Protein AF-A0A2Z6N4X8-F1 (afdb_monomer_lite)

InterPro domains:
  IPR000757 Beta-glucanase-like, N-terminal domain [PF00722] (30-95)
  IPR013320 Concanavalin A-like lectin/glucanase domain superfamily [SSF49899] (26-96)
  IPR044791 Beta-glucanase/XTH [PTHR31062] (19-96)

Organism: Trifolium subterraneum (NCBI:txid3900)

Sequence (137 aa):
MASSYANNSVFLMLCLCLAFSTIAFGGNFNTDFNILFGDKRANIEGGGNNMTLTMDKYSGSGIGTKNEYLFGRFDMQIRLVPGNSAGTVTAYYILTCYNYKFTQLISDYYIEIRQFMNQVCFDALNSKNTKIGVWIV

Secondary structure (DSSP, 8-state):
-HHHHHHHHHHHHHHHHHHS----PPP-HHHHEEEEE-GGGEEEEGGGTEEEE---SS--EEEEESS-BSEEEEE---PPPPS--TT--EEEEEEE--SS-SSSTTSS------S--SEEEEE-TT-S-EEEEEEE-

pLDDT: mean 72.96, std 18.27, range [30.88, 93.38]

Radius of gyration: 21.43 Å; chains: 1; bounding box: 35×36×78 Å

Structure (mmCIF, N/CA/C/O backbone):
data_AF-A0A2Z6N4X8-F1
#
_entry.id   AF-A0A2Z6N4X8-F1
#
loop_
_atom_site.group_PDB
_atom_site.id
_atom_site.type_symbol
_atom_site.label_atom_id
_atom_site.label_alt_id
_atom_site.label_comp_id
_atom_site.label_asym_id
_atom_site.label_entity_id
_atom_site.label_seq_id
_atom_site.pdbx_PDB_ins_code
_atom_site.Cartn_x
_atom_site.Cartn_y
_atom_site.Cartn_z
_atom_site.occupancy
_atom_site.B_iso_or_equiv
_atom_site.auth_seq_id
_atom_site.auth_comp_id
_atom_site.auth_asym_id
_atom_site.auth_atom_id
_atom_site.pdbx_PDB_model_num
ATOM 1 N N . MET A 1 1 ? 10.312 -5.838 -59.275 1.00 53.56 1 MET A N 1
ATOM 2 C CA . MET A 1 1 ? 9.584 -4.678 -58.709 1.00 53.56 1 MET A CA 1
ATOM 3 C C . MET A 1 1 ? 8.501 -5.072 -57.699 1.00 53.56 1 MET A C 1
ATOM 5 O O . MET A 1 1 ? 8.299 -4.316 -56.770 1.00 53.56 1 MET A O 1
ATOM 9 N N . ALA A 1 2 ? 7.850 -6.243 -57.787 1.00 54.00 2 ALA A N 1
ATOM 10 C CA . ALA A 1 2 ? 6.837 -6.666 -56.800 1.00 54.00 2 ALA A CA 1
ATOM 11 C C . ALA A 1 2 ? 7.389 -7.004 -55.391 1.00 54.00 2 ALA A C 1
ATOM 13 O O . ALA A 1 2 ? 6.692 -6.825 -54.397 1.00 54.00 2 ALA A O 1
ATOM 14 N N . SER A 1 3 ? 8.650 -7.444 -55.283 1.00 56.56 3 SER A N 1
ATOM 15 C CA . SER A 1 3 ? 9.261 -7.840 -54.003 1.00 56.56 3 SER A CA 1
ATOM 16 C C . SER A 1 3 ? 9.579 -6.670 -53.063 1.00 56.56 3 SER A C 1
ATOM 18 O O . SER A 1 3 ? 9.581 -6.854 -51.849 1.00 56.56 3 SER A O 1
ATOM 20 N N . SER A 1 4 ? 9.805 -5.455 -53.582 1.00 59.91 4 SER A N 1
ATOM 21 C CA . SER A 1 4 ? 10.091 -4.280 -52.744 1.00 59.91 4 SER A CA 1
ATOM 22 C C . SER A 1 4 ? 8.846 -3.758 -52.024 1.00 59.91 4 SER A C 1
ATOM 24 O O . SER A 1 4 ? 8.947 -3.302 -50.889 1.00 59.91 4 SER A O 1
ATOM 26 N N . TYR A 1 5 ? 7.665 -3.869 -52.647 1.00 62.75 5 TYR A N 1
ATOM 27 C CA . TYR A 1 5 ? 6.394 -3.500 -52.014 1.00 62.75 5 TYR A CA 1
ATOM 28 C C . TYR A 1 5 ? 6.032 -4.457 -50.876 1.00 62.75 5 TYR A C 1
ATOM 30 O O . TYR A 1 5 ? 5.590 -4.002 -49.825 1.00 62.75 5 TYR A O 1
ATOM 38 N N . ALA A 1 6 ? 6.288 -5.760 -51.049 1.00 65.00 6 ALA A N 1
ATOM 39 C CA . ALA A 1 6 ? 6.081 -6.758 -50.003 1.00 65.00 6 ALA A CA 1
ATOM 40 C C . ALA A 1 6 ? 6.942 -6.457 -48.762 1.00 65.00 6 ALA A C 1
ATOM 42 O O . ALA A 1 6 ? 6.409 -6.381 -47.659 1.00 65.00 6 ALA A O 1
ATOM 43 N N . ASN A 1 7 ? 8.233 -6.159 -48.940 1.00 70.50 7 ASN A N 1
ATOM 44 C CA . ASN A 1 7 ? 9.137 -5.831 -47.829 1.00 70.50 7 ASN A CA 1
ATOM 45 C C . ASN A 1 7 ? 8.726 -4.548 -47.086 1.00 70.50 7 ASN A C 1
ATOM 47 O O . ASN A 1 7 ? 8.707 -4.528 -45.856 1.00 70.50 7 ASN A O 1
ATOM 51 N N . ASN A 1 8 ? 8.324 -3.503 -47.818 1.00 75.75 8 ASN A N 1
ATOM 52 C CA . ASN A 1 8 ? 7.838 -2.260 -47.212 1.00 75.75 8 ASN A CA 1
ATOM 53 C C . ASN A 1 8 ? 6.496 -2.455 -46.488 1.00 75.75 8 ASN A C 1
ATOM 55 O O . ASN A 1 8 ? 6.272 -1.855 -45.439 1.00 75.75 8 ASN A O 1
ATOM 59 N N . SER A 1 9 ? 5.616 -3.314 -47.012 1.00 79.44 9 SER A N 1
ATOM 60 C CA . SER A 1 9 ? 4.333 -3.630 -46.373 1.00 79.44 9 SER A CA 1
ATOM 61 C C . SER A 1 9 ? 4.499 -4.456 -45.094 1.00 79.44 9 SER A C 1
ATOM 63 O O . SER A 1 9 ? 3.803 -4.209 -44.112 1.00 79.44 9 SER A O 1
ATOM 65 N N . VAL A 1 10 ? 5.471 -5.376 -45.067 1.00 83.62 10 VAL A N 1
ATOM 66 C CA . VAL A 1 10 ? 5.830 -6.155 -43.874 1.00 83.62 10 VAL A CA 1
ATOM 67 C C . VAL A 1 10 ? 6.444 -5.246 -42.811 1.00 83.62 10 VAL A C 1
ATOM 69 O O . VAL A 1 10 ? 6.090 -5.355 -41.640 1.00 83.62 10 VAL A O 1
ATOM 72 N N . PHE A 1 11 ? 7.301 -4.301 -43.211 1.00 82.50 11 PHE A N 1
ATOM 73 C CA . PHE A 1 11 ? 7.859 -3.301 -42.300 1.00 82.50 11 PHE A CA 1
ATOM 74 C C . PHE A 1 11 ? 6.766 -2.413 -41.688 1.00 82.50 11 PHE A C 1
ATOM 76 O O . PHE A 1 11 ? 6.742 -2.208 -40.476 1.00 82.50 11 PHE A O 1
ATOM 83 N N . LEU A 1 12 ? 5.807 -1.958 -42.501 1.00 82.81 12 LEU A N 1
ATOM 84 C CA . LEU A 1 12 ? 4.671 -1.165 -42.030 1.00 82.81 12 LEU A CA 1
ATOM 85 C C . LEU A 1 12 ? 3.773 -1.956 -41.063 1.00 82.81 12 LEU A C 1
ATOM 87 O O . LEU A 1 12 ? 3.364 -1.423 -40.033 1.00 82.81 12 LEU A O 1
ATOM 91 N N . MET A 1 13 ? 3.508 -3.233 -41.358 1.00 80.62 13 MET A N 1
ATOM 92 C CA . MET A 1 13 ? 2.766 -4.136 -40.469 1.00 80.62 13 MET A CA 1
ATOM 93 C C . MET A 1 13 ? 3.489 -4.360 -39.139 1.00 80.62 13 MET A C 1
ATOM 95 O O . MET A 1 13 ? 2.854 -4.318 -38.089 1.00 80.62 13 MET A O 1
ATOM 99 N N . LEU A 1 14 ? 4.813 -4.517 -39.157 1.00 82.31 14 LEU A N 1
ATOM 100 C CA . LEU A 1 14 ? 5.610 -4.657 -37.939 1.00 82.31 14 LEU A CA 1
ATOM 101 C C . LEU A 1 14 ? 5.555 -3.388 -37.072 1.00 82.31 14 LEU A C 1
ATOM 103 O O . LEU A 1 14 ? 5.374 -3.484 -35.859 1.00 82.31 14 LEU A O 1
ATOM 107 N N . CYS A 1 15 ? 5.645 -2.201 -37.683 1.00 82.50 15 CYS A N 1
ATOM 108 C CA . CYS A 1 15 ? 5.493 -0.926 -36.976 1.00 82.50 15 CYS A CA 1
ATOM 109 C C . CYS A 1 15 ? 4.100 -0.772 -36.350 1.00 82.50 15 CYS A C 1
ATOM 111 O O . CYS A 1 15 ? 3.988 -0.314 -35.214 1.00 82.50 15 CYS A O 1
ATOM 113 N N . LEU A 1 16 ? 3.047 -1.187 -37.059 1.00 81.62 16 LEU A N 1
ATOM 114 C CA . LEU A 1 16 ? 1.680 -1.186 -36.534 1.00 81.62 16 LEU A CA 1
ATOM 115 C C . LEU A 1 16 ? 1.531 -2.153 -35.352 1.00 81.62 16 LEU A C 1
ATOM 117 O O . LEU A 1 16 ? 0.963 -1.768 -34.336 1.00 81.62 16 LEU A O 1
ATOM 121 N N . CYS A 1 17 ? 2.090 -3.364 -35.421 1.00 78.75 17 CYS A N 1
ATOM 122 C CA . CYS A 1 17 ? 2.040 -4.323 -34.311 1.00 78.75 17 CYS A CA 1
ATOM 123 C C . CYS A 1 17 ? 2.710 -3.796 -33.031 1.00 78.75 17 CYS A C 1
ATOM 125 O O . CYS A 1 17 ? 2.181 -4.003 -31.940 1.00 78.75 17 CYS A O 1
ATOM 127 N N . LEU A 1 18 ? 3.836 -3.087 -33.156 1.00 76.25 18 LEU A N 1
ATOM 128 C CA . LEU A 1 18 ? 4.544 -2.488 -32.016 1.00 76.25 18 LEU A CA 1
ATOM 129 C C . LEU A 1 18 ? 3.811 -1.273 -31.425 1.00 76.25 18 LEU A C 1
ATOM 131 O O . LEU A 1 18 ? 3.956 -0.987 -30.239 1.00 76.25 18 LEU A O 1
ATOM 135 N N . ALA A 1 19 ? 3.005 -0.569 -32.223 1.00 77.25 19 ALA A N 1
ATOM 136 C CA . ALA A 1 19 ? 2.233 0.581 -31.754 1.00 77.25 19 ALA A CA 1
ATOM 137 C C . ALA A 1 19 ? 1.052 0.192 -30.839 1.00 77.25 19 ALA A C 1
ATOM 139 O O . ALA A 1 19 ? 0.616 1.012 -30.034 1.00 77.25 19 ALA A O 1
ATOM 140 N N . PHE A 1 20 ? 0.545 -1.045 -30.932 1.00 66.19 20 PHE A N 1
ATOM 141 C CA . PHE A 1 20 ? -0.601 -1.522 -30.140 1.00 66.19 20 PHE A CA 1
ATOM 142 C C . PHE A 1 20 ? -0.225 -2.375 -28.919 1.00 66.19 20 PHE A C 1
ATOM 144 O O . PHE A 1 20 ? -1.103 -2.753 -28.144 1.00 66.19 20 PHE A O 1
ATOM 151 N N . SER A 1 21 ? 1.054 -2.687 -28.703 1.00 59.56 21 SER A N 1
ATOM 152 C CA . SER A 1 21 ? 1.482 -3.500 -27.562 1.00 59.56 21 SER A CA 1
ATOM 153 C C . SER A 1 21 ? 1.666 -2.653 -26.300 1.00 59.56 21 SER A C 1
ATOM 155 O O . SER A 1 21 ? 2.790 -2.345 -25.905 1.00 59.56 21 SER A O 1
ATOM 157 N N . THR A 1 22 ? 0.572 -2.282 -25.632 1.00 58.88 22 THR A N 1
ATOM 158 C CA . THR A 1 22 ? 0.644 -1.803 -24.244 1.00 58.88 22 THR A CA 1
ATOM 159 C C . THR A 1 22 ? 0.669 -3.009 -23.312 1.00 58.88 22 THR A C 1
ATOM 161 O O . THR A 1 22 ? -0.349 -3.675 -23.120 1.00 58.88 22 THR A O 1
ATOM 164 N N . ILE A 1 23 ? 1.830 -3.314 -22.735 1.00 58.62 23 ILE A N 1
ATOM 165 C CA . ILE A 1 23 ? 1.937 -4.334 -21.690 1.00 58.62 23 ILE A CA 1
ATOM 166 C C . ILE A 1 23 ? 1.465 -3.694 -20.381 1.00 58.62 23 ILE A C 1
ATOM 168 O O . ILE A 1 23 ? 2.171 -2.874 -19.798 1.00 58.62 23 ILE A O 1
ATOM 172 N N . ALA A 1 24 ? 0.268 -4.051 -19.921 1.00 56.53 24 ALA A N 1
ATOM 173 C CA . ALA A 1 24 ? -0.167 -3.734 -18.567 1.00 56.53 24 ALA A CA 1
ATOM 174 C C . ALA A 1 24 ? 0.427 -4.784 -17.617 1.00 56.53 24 ALA A C 1
ATOM 176 O O . ALA A 1 24 ? -0.061 -5.911 -17.546 1.00 56.53 24 ALA A O 1
ATOM 177 N N . PHE A 1 25 ? 1.508 -4.437 -16.919 1.00 58.91 25 PHE A N 1
ATOM 178 C CA . PHE A 1 25 ? 1.989 -5.251 -15.805 1.00 58.91 25 PHE A CA 1
ATOM 179 C C . PHE A 1 25 ? 1.111 -4.970 -14.584 1.00 58.91 25 PHE A C 1
ATOM 181 O O . PHE A 1 25 ? 1.033 -3.833 -14.123 1.00 58.91 25 PHE A O 1
ATOM 188 N N . GLY A 1 26 ? 0.443 -6.003 -14.067 1.00 67.44 26 GLY A N 1
ATOM 189 C CA . GLY A 1 26 ? -0.155 -5.938 -12.736 1.00 67.44 26 GLY A CA 1
ATOM 190 C C . GLY A 1 26 ? 0.951 -5.803 -11.688 1.00 67.44 26 GLY A C 1
ATOM 191 O O . GLY A 1 26 ? 1.937 -6.539 -11.747 1.00 67.44 26 GLY A O 1
ATOM 192 N N . GLY A 1 27 ? 0.807 -4.844 -10.770 1.00 80.12 27 GLY A N 1
ATOM 193 C CA . GLY A 1 27 ? 1.736 -4.659 -9.651 1.00 80.12 27 GLY A CA 1
ATOM 194 C C . GLY A 1 27 ? 1.674 -5.816 -8.651 1.00 80.12 27 GLY A C 1
ATOM 195 O O . GLY A 1 27 ? 0.701 -6.574 -8.626 1.00 80.12 27 GLY A O 1
ATOM 196 N N . ASN A 1 28 ? 2.707 -5.952 -7.821 1.00 90.25 28 ASN A N 1
ATOM 197 C CA . ASN A 1 28 ? 2.779 -6.985 -6.790 1.00 90.25 28 ASN A CA 1
ATOM 198 C C . ASN A 1 28 ? 3.009 -6.339 -5.419 1.00 90.25 28 ASN A C 1
ATOM 200 O O . ASN A 1 28 ? 4.024 -5.691 -5.167 1.00 90.25 28 ASN A O 1
ATOM 204 N N . PHE A 1 29 ? 2.088 -6.561 -4.483 1.00 91.38 29 PHE A N 1
ATOM 205 C CA . PHE A 1 29 ? 2.147 -5.960 -3.151 1.00 91.38 29 PHE A CA 1
ATOM 206 C C . PHE A 1 29 ? 3.414 -6.339 -2.372 1.00 91.38 29 PHE A C 1
ATOM 208 O O . PHE A 1 29 ? 3.896 -5.524 -1.587 1.00 91.38 29 PHE A O 1
ATOM 215 N N . ASN A 1 30 ? 4.011 -7.513 -2.617 1.00 92.69 30 ASN A N 1
ATOM 216 C CA . ASN A 1 30 ? 5.268 -7.898 -1.967 1.00 92.69 30 ASN A CA 1
ATOM 217 C C . ASN A 1 30 ? 6.455 -7.063 -2.447 1.00 92.69 30 ASN A C 1
ATOM 219 O O . ASN A 1 30 ? 7.401 -6.863 -1.682 1.00 92.69 30 ASN A O 1
ATOM 223 N N . THR A 1 31 ? 6.455 -6.605 -3.699 1.00 92.00 31 THR A N 1
ATOM 224 C CA . THR A 1 31 ? 7.553 -5.802 -4.255 1.00 92.00 31 THR A CA 1
ATOM 225 C C . THR A 1 31 ? 7.314 -4.318 -4.049 1.00 92.00 31 THR A C 1
ATOM 227 O O . THR A 1 31 ? 8.263 -3.593 -3.755 1.00 92.00 31 THR A O 1
ATOM 230 N N . ASP A 1 32 ? 6.059 -3.886 -4.117 1.00 90.50 32 ASP A N 1
ATOM 231 C CA . ASP A 1 32 ? 5.725 -2.472 -4.273 1.00 90.50 32 ASP A CA 1
ATOM 232 C C . ASP A 1 32 ? 5.372 -1.799 -2.938 1.00 90.50 32 ASP A C 1
ATOM 234 O O . ASP A 1 32 ? 5.612 -0.600 -2.769 1.00 90.50 32 ASP A O 1
ATOM 238 N N . PHE A 1 33 ? 4.882 -2.563 -1.951 1.00 91.62 33 PHE A N 1
ATOM 239 C CA . PHE A 1 33 ? 4.378 -2.038 -0.679 1.00 91.62 33 PHE A CA 1
ATOM 240 C C . PHE A 1 33 ? 5.063 -2.647 0.547 1.00 91.62 33 PHE A C 1
ATOM 242 O O . PHE A 1 33 ? 5.502 -3.796 0.555 1.00 91.62 33 PHE A O 1
ATOM 249 N N . ASN A 1 34 ? 5.150 -1.852 1.611 1.00 92.94 34 ASN A N 1
ATOM 250 C CA . ASN A 1 34 ? 5.529 -2.291 2.945 1.00 92.94 34 ASN A CA 1
ATOM 251 C C . ASN A 1 34 ? 4.382 -2.053 3.931 1.00 92.94 34 ASN A C 1
ATOM 253 O O . ASN A 1 34 ? 3.628 -1.085 3.806 1.00 92.94 34 ASN A O 1
ATOM 257 N N . ILE A 1 35 ? 4.290 -2.911 4.942 1.00 92.31 35 ILE A N 1
ATOM 258 C CA . ILE A 1 35 ? 3.371 -2.725 6.064 1.00 92.31 35 ILE A CA 1
ATOM 259 C C . ILE A 1 35 ? 3.959 -1.643 6.973 1.00 92.31 35 ILE A C 1
ATOM 261 O O . ILE A 1 35 ? 5.094 -1.767 7.431 1.00 92.31 35 ILE A O 1
ATOM 265 N N . LEU A 1 36 ? 3.201 -0.571 7.215 1.00 91.56 36 LEU A N 1
ATOM 266 C CA . LEU A 1 36 ? 3.606 0.520 8.107 1.00 91.56 36 LEU A CA 1
ATOM 267 C C . LEU A 1 36 ? 3.230 0.208 9.556 1.00 91.56 36 LEU A C 1
ATOM 269 O O . LEU A 1 36 ? 4.016 0.445 10.468 1.00 91.56 36 LEU A O 1
ATOM 273 N N . PHE A 1 37 ? 2.020 -0.315 9.758 1.00 90.94 37 PHE A N 1
ATOM 274 C CA . PHE A 1 37 ? 1.493 -0.721 11.058 1.00 90.94 37 PHE A CA 1
ATOM 275 C C . PHE A 1 37 ? 0.333 -1.707 10.883 1.00 90.94 37 PHE A C 1
ATOM 277 O O . PHE A 1 37 ? -0.253 -1.823 9.805 1.00 90.94 37 PHE A O 1
ATOM 284 N N . GLY A 1 38 ? -0.030 -2.395 11.966 1.00 86.75 38 GLY A N 1
ATOM 285 C CA . GLY A 1 38 ? -1.160 -3.324 11.994 1.00 86.75 38 GLY A CA 1
ATOM 286 C C . GLY A 1 38 ? -0.777 -4.782 12.223 1.00 86.75 38 GLY A C 1
ATOM 287 O O . GLY A 1 38 ? -1.674 -5.598 12.395 1.00 86.75 38 GLY A O 1
ATOM 288 N N . ASP A 1 39 ? 0.510 -5.121 12.298 1.00 87.62 39 ASP A N 1
ATOM 289 C CA . ASP A 1 39 ? 1.004 -6.483 12.541 1.00 87.62 39 ASP A CA 1
ATOM 290 C C . ASP A 1 39 ? 0.271 -7.520 11.669 1.00 87.62 39 ASP A C 1
ATOM 292 O O . ASP A 1 39 ? 0.258 -7.422 10.447 1.00 87.62 39 ASP A O 1
ATOM 296 N N . LYS A 1 40 ? -0.418 -8.481 12.296 1.00 89.19 40 LYS A N 1
ATOM 297 C CA . LYS A 1 40 ? -1.195 -9.538 11.631 1.00 89.19 40 LYS A CA 1
ATOM 298 C C . LYS A 1 40 ? -2.471 -9.041 10.941 1.00 89.19 40 LYS A C 1
ATOM 300 O O . LYS A 1 40 ? -3.146 -9.830 10.289 1.00 89.19 40 LYS A O 1
ATOM 305 N N . ARG A 1 41 ? -2.836 -7.769 11.117 1.00 92.06 41 ARG A N 1
ATOM 306 C CA . ARG A 1 41 ? -4.031 -7.152 10.524 1.00 92.06 41 ARG A CA 1
ATOM 307 C C . ARG A 1 41 ? -3.789 -6.650 9.104 1.00 92.06 41 ARG A C 1
ATOM 309 O O . ARG A 1 41 ? -4.764 -6.417 8.396 1.00 92.06 41 ARG A O 1
ATOM 316 N N . ALA A 1 42 ? -2.527 -6.504 8.700 1.00 93.06 42 ALA A N 1
ATOM 317 C CA . ALA A 1 42 ? -2.125 -6.277 7.321 1.00 93.06 42 ALA A CA 1
ATOM 318 C C . ALA A 1 42 ? -1.489 -7.561 6.779 1.00 93.06 42 ALA A C 1
ATOM 320 O O . ALA A 1 42 ? -0.455 -7.999 7.280 1.00 93.06 42 ALA A O 1
ATOM 321 N N . ASN A 1 43 ? -2.101 -8.172 5.767 1.00 92.81 43 ASN A N 1
ATOM 322 C CA . ASN A 1 43 ? -1.606 -9.418 5.187 1.00 92.81 43 ASN A CA 1
ATOM 323 C C . ASN A 1 43 ? -1.580 -9.349 3.661 1.00 92.81 43 ASN A C 1
ATOM 325 O O . ASN A 1 43 ? -2.491 -8.797 3.044 1.00 92.81 43 ASN A O 1
ATOM 329 N N . ILE A 1 44 ? -0.533 -9.918 3.065 1.00 92.88 44 ILE A N 1
ATOM 330 C CA . ILE A 1 44 ? -0.380 -10.033 1.616 1.00 92.88 44 ILE A CA 1
ATOM 331 C C . ILE A 1 44 ? -0.687 -11.477 1.226 1.00 92.88 44 ILE A C 1
ATOM 333 O O . ILE A 1 44 ? -0.069 -12.416 1.724 1.00 92.88 44 ILE A O 1
ATOM 337 N N . GLU A 1 45 ? -1.638 -11.657 0.318 1.00 91.19 45 GLU A N 1
ATOM 338 C CA . GLU A 1 45 ? -2.173 -12.958 -0.073 1.00 91.19 45 GLU A CA 1
ATOM 339 C C . GLU A 1 45 ? -1.977 -13.221 -1.569 1.00 91.19 45 GLU A C 1
ATOM 341 O O . GLU A 1 45 ? -1.628 -12.335 -2.356 1.00 91.19 45 GLU A O 1
ATOM 346 N N . GLY A 1 46 ? -2.171 -14.479 -1.977 1.00 88.56 46 GLY A N 1
ATOM 347 C CA . GLY A 1 46 ? -2.137 -14.863 -3.391 1.00 88.56 46 GLY A CA 1
ATOM 348 C C . GLY A 1 46 ? -0.810 -14.542 -4.087 1.00 88.56 46 GLY A C 1
ATOM 349 O O . GLY A 1 46 ? -0.817 -14.116 -5.237 1.00 88.56 46 GLY A O 1
ATOM 350 N N . GLY A 1 47 ? 0.320 -14.672 -3.381 1.00 88.19 47 GLY A N 1
ATOM 351 C CA . GLY A 1 47 ? 1.648 -14.379 -3.935 1.00 88.19 47 GLY A CA 1
ATOM 352 C C . GLY A 1 47 ? 1.930 -12.890 -4.174 1.00 88.19 47 GLY A C 1
ATOM 353 O O . GLY A 1 47 ? 2.897 -12.560 -4.860 1.00 88.19 47 GLY A O 1
ATOM 354 N N . GLY A 1 48 ? 1.123 -11.989 -3.603 1.00 90.38 48 GLY A N 1
ATOM 355 C CA . GLY A 1 48 ? 1.272 -10.542 -3.777 1.00 90.38 48 GLY A CA 1
ATOM 356 C C . GLY A 1 48 ? 0.273 -9.901 -4.724 1.00 90.38 48 GLY A C 1
ATOM 357 O O . GLY A 1 48 ? 0.383 -8.711 -4.986 1.00 90.38 48 GLY A O 1
ATOM 358 N N . ASN A 1 49 ? -0.713 -10.655 -5.203 1.00 89.69 49 ASN A N 1
ATOM 359 C CA . ASN A 1 49 ? -1.776 -10.109 -6.043 1.00 89.69 49 ASN A CA 1
ATOM 360 C C . ASN A 1 49 ? -2.839 -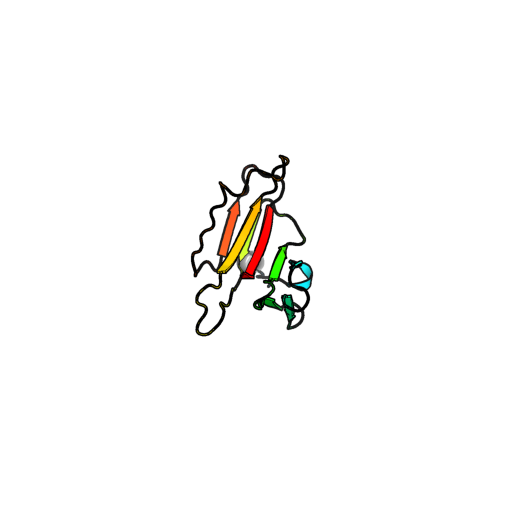9.368 -5.225 1.00 89.69 49 ASN A C 1
ATOM 362 O O . ASN A 1 49 ? -3.481 -8.454 -5.736 1.00 89.69 49 ASN A O 1
ATOM 366 N N . ASN A 1 50 ? -3.020 -9.749 -3.956 1.00 90.00 50 ASN A N 1
ATOM 367 C CA . ASN A 1 50 ? -4.050 -9.194 -3.088 1.00 90.00 50 ASN A CA 1
ATOM 368 C C . ASN A 1 50 ? -3.442 -8.781 -1.747 1.00 90.00 50 ASN A C 1
ATOM 370 O O . ASN A 1 50 ? -2.542 -9.442 -1.229 1.00 90.00 50 ASN A O 1
ATOM 374 N N . MET A 1 51 ? -3.982 -7.719 -1.157 1.00 90.88 51 MET A N 1
ATOM 375 C CA . MET A 1 51 ? -3.632 -7.287 0.189 1.00 90.88 51 MET A CA 1
ATOM 376 C C . MET A 1 51 ? -4.893 -7.016 1.004 1.00 90.88 51 MET A C 1
ATOM 378 O O . MET A 1 51 ? -5.827 -6.374 0.526 1.00 90.88 51 MET A O 1
ATOM 382 N N . THR A 1 52 ? -4.913 -7.505 2.241 1.00 92.00 52 THR A N 1
ATOM 383 C CA . THR A 1 52 ? -6.022 -7.325 3.179 1.00 92.00 52 THR A CA 1
ATOM 384 C C . THR A 1 52 ? -5.582 -6.459 4.348 1.00 92.00 52 THR A C 1
ATOM 386 O O . THR A 1 52 ? -4.597 -6.775 5.021 1.00 92.00 52 THR A O 1
ATOM 389 N N . LEU A 1 53 ? -6.342 -5.398 4.607 1.00 91.38 53 LEU A N 1
ATOM 390 C CA . LEU A 1 53 ? -6.213 -4.552 5.787 1.00 91.38 53 LEU A CA 1
ATOM 391 C C . LEU A 1 53 ? -7.434 -4.769 6.673 1.00 91.38 53 LEU A C 1
ATOM 393 O O . LE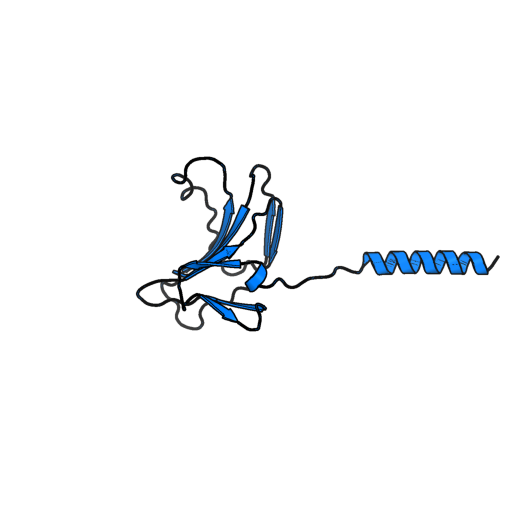U A 1 53 ? -8.573 -4.663 6.219 1.00 91.38 53 LEU A O 1
ATOM 397 N N . THR A 1 54 ? -7.189 -5.091 7.935 1.00 90.69 54 THR A N 1
ATOM 398 C CA . THR A 1 54 ? -8.227 -5.338 8.935 1.00 90.69 54 THR A CA 1
ATOM 399 C C . THR A 1 54 ? -8.031 -4.452 10.156 1.00 90.69 54 THR A C 1
ATOM 401 O O . THR A 1 54 ? -7.009 -3.781 10.329 1.00 90.69 54 THR A O 1
ATOM 404 N N . MET A 1 55 ? -9.053 -4.436 10.997 1.00 89.69 55 MET A N 1
ATOM 405 C CA . MET A 1 55 ? -9.134 -3.624 12.192 1.00 89.69 55 MET A CA 1
ATOM 406 C C . MET A 1 55 ? -9.756 -4.426 13.320 1.00 89.69 55 MET A C 1
ATOM 408 O O . MET A 1 55 ? -10.655 -5.235 13.089 1.00 89.69 55 MET A O 1
ATOM 412 N N . ASP A 1 56 ? -9.348 -4.117 14.542 1.00 88.25 56 ASP A N 1
ATOM 413 C CA . ASP A 1 56 ? -10.146 -4.403 15.723 1.00 88.25 56 ASP A CA 1
ATOM 414 C C . ASP A 1 56 ? -10.307 -3.148 16.592 1.00 88.25 56 ASP A C 1
ATOM 416 O O . ASP A 1 56 ? -9.843 -2.061 16.265 1.00 88.25 56 ASP A O 1
ATOM 420 N N . LYS A 1 57 ? -10.961 -3.310 17.742 1.00 86.88 57 LYS A N 1
ATOM 421 C CA . LYS A 1 57 ? -11.186 -2.230 18.710 1.00 86.88 57 LYS A CA 1
ATOM 422 C C . LYS A 1 57 ? -9.907 -1.601 19.287 1.00 86.88 57 LYS A C 1
ATOM 424 O O . LYS A 1 57 ? -10.009 -0.606 19.997 1.00 86.88 57 LYS A O 1
ATOM 429 N N . TYR A 1 58 ? -8.744 -2.218 19.088 1.00 86.69 58 TYR A N 1
ATOM 430 C CA . TYR A 1 58 ? -7.473 -1.775 19.654 1.00 86.69 58 TYR A CA 1
ATOM 431 C C . TYR A 1 58 ? -6.633 -1.009 18.637 1.00 86.69 58 TYR A C 1
ATOM 433 O O . TYR A 1 58 ? -6.010 -0.015 19.005 1.00 86.69 58 TYR A O 1
ATOM 441 N N . SER A 1 59 ? -6.587 -1.457 17.378 1.00 88.44 59 SER A N 1
ATOM 442 C CA . SER A 1 59 ? -5.896 -0.716 16.324 1.00 88.44 59 SER A CA 1
ATOM 443 C C . SER A 1 59 ? -6.393 -1.031 14.918 1.00 88.44 59 SER A C 1
ATOM 445 O O . SER A 1 59 ? -6.920 -2.106 14.619 1.00 88.44 59 SER A O 1
ATOM 447 N N . GLY A 1 60 ? -6.096 -0.090 14.026 1.00 91.12 60 GLY A N 1
ATOM 448 C CA . GLY A 1 60 ? -6.141 -0.294 12.589 1.00 91.12 60 GLY A CA 1
ATOM 449 C C . GLY A 1 60 ? -4.854 -0.838 11.992 1.00 91.12 60 GLY A C 1
ATOM 450 O O . GLY A 1 60 ? -3.959 -1.312 12.702 1.00 91.12 60 GLY A O 1
ATOM 451 N N . SER A 1 61 ? -4.782 -0.767 10.667 1.00 93.38 61 SER A N 1
ATOM 452 C CA . SER A 1 61 ? -3.641 -1.218 9.872 1.00 93.38 61 SER A CA 1
ATOM 453 C C . SER A 1 61 ? -3.412 -0.315 8.665 1.00 93.38 61 SER A C 1
ATOM 455 O O . SER A 1 61 ? -4.332 0.360 8.198 1.00 93.38 61 SER A O 1
ATOM 457 N N . GLY A 1 62 ? -2.178 -0.282 8.164 1.00 92.44 62 GLY A N 1
ATOM 458 C CA . GLY A 1 62 ? -1.825 0.573 7.039 1.00 92.44 62 GLY A CA 1
ATOM 459 C C . GLY A 1 62 ? -0.548 0.163 6.323 1.00 92.44 62 GLY A C 1
ATOM 460 O O . GLY A 1 62 ? 0.350 -0.464 6.892 1.00 92.44 62 GLY A O 1
ATOM 461 N N . ILE A 1 63 ? -0.485 0.526 5.049 1.00 92.38 63 ILE A N 1
ATOM 462 C CA . ILE A 1 63 ? 0.580 0.191 4.103 1.00 92.38 63 ILE A CA 1
ATOM 463 C C . ILE A 1 63 ? 1.064 1.442 3.381 1.00 92.38 63 ILE A C 1
ATOM 465 O O . ILE A 1 63 ? 0.335 2.427 3.249 1.00 92.38 63 ILE A O 1
ATOM 469 N N . GLY A 1 64 ? 2.290 1.382 2.875 1.00 91.38 64 GLY A N 1
ATOM 470 C CA . GLY A 1 64 ? 2.880 2.440 2.067 1.00 91.38 64 GLY A CA 1
ATOM 471 C C . GLY A 1 64 ? 3.814 1.885 1.005 1.00 91.38 64 GLY A C 1
ATOM 472 O O . GLY A 1 64 ? 4.359 0.792 1.164 1.00 91.38 64 GLY A O 1
ATOM 473 N N . THR A 1 65 ? 4.005 2.624 -0.083 1.00 90.44 65 THR A N 1
ATOM 474 C CA . THR A 1 65 ? 4.941 2.238 -1.138 1.00 90.44 65 THR A CA 1
ATOM 475 C C . THR A 1 65 ? 6.364 2.167 -0.599 1.00 90.44 65 THR A C 1
ATOM 477 O O . THR A 1 65 ? 6.793 3.002 0.205 1.00 90.44 65 THR A O 1
ATOM 480 N N . LYS A 1 66 ? 7.123 1.166 -1.054 1.00 89.56 66 LYS A N 1
ATOM 481 C CA . LYS A 1 66 ? 8.552 1.053 -0.725 1.00 89.56 66 LYS A CA 1
ATOM 482 C C . LYS A 1 66 ? 9.355 2.165 -1.381 1.00 89.56 66 LYS A C 1
ATOM 484 O O . LYS A 1 66 ? 10.228 2.756 -0.751 1.00 89.56 66 LYS A O 1
ATOM 489 N N . ASN A 1 67 ? 9.022 2.438 -2.638 1.00 87.19 67 ASN A N 1
ATOM 490 C CA . ASN A 1 67 ? 9.695 3.423 -3.461 1.00 87.19 67 ASN A CA 1
ATOM 491 C C . ASN A 1 67 ? 8.956 4.759 -3.450 1.00 87.19 67 ASN A C 1
ATOM 493 O O . ASN A 1 67 ? 7.774 4.860 -3.104 1.00 87.19 67 ASN A O 1
ATOM 497 N N . GLU A 1 68 ? 9.703 5.777 -3.847 1.00 84.50 68 GLU A N 1
ATOM 498 C CA . GLU A 1 68 ? 9.229 7.135 -4.029 1.00 84.50 68 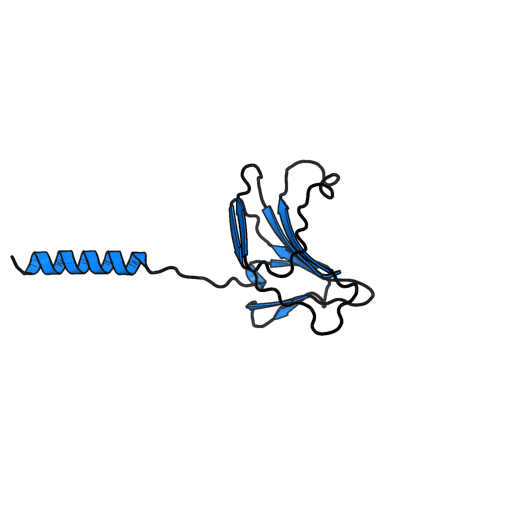GLU A CA 1
ATOM 499 C C . GLU A 1 68 ? 9.136 7.453 -5.519 1.00 84.50 68 GLU A C 1
ATOM 501 O O . GLU A 1 68 ? 9.970 7.016 -6.312 1.00 84.50 68 GLU A O 1
ATOM 506 N N . TYR A 1 69 ? 8.128 8.235 -5.888 1.00 79.12 69 TYR A N 1
ATOM 507 C CA . TYR A 1 69 ? 7.810 8.534 -7.277 1.00 79.12 69 TYR A CA 1
ATOM 508 C C . TYR A 1 69 ? 7.687 10.043 -7.492 1.00 79.12 69 TYR A C 1
ATOM 510 O O . TYR A 1 69 ? 7.217 10.775 -6.621 1.00 79.12 69 TYR A O 1
ATOM 518 N N . LEU A 1 70 ? 8.131 10.523 -8.652 1.00 77.75 70 LEU A N 1
ATOM 519 C CA . LEU A 1 70 ? 8.022 11.938 -9.038 1.00 77.75 70 LEU A CA 1
ATOM 520 C C . LEU A 1 70 ? 6.770 12.196 -9.878 1.00 77.75 70 LEU A C 1
ATOM 522 O O . LEU A 1 70 ? 6.077 13.190 -9.694 1.00 77.75 70 LEU A O 1
ATOM 526 N N . PHE A 1 71 ? 6.475 11.273 -10.781 1.00 72.94 71 PHE A N 1
ATOM 527 C CA . PHE A 1 71 ? 5.323 11.296 -11.665 1.00 72.94 71 PHE A CA 1
ATOM 528 C C . PHE A 1 71 ? 4.857 9.863 -11.867 1.00 72.94 71 PHE A C 1
ATOM 530 O O . PHE A 1 71 ? 5.649 8.917 -11.778 1.00 72.94 71 PHE A O 1
ATOM 537 N N . GLY A 1 72 ? 3.572 9.699 -12.133 1.00 74.00 72 GLY A N 1
ATOM 538 C CA . GLY A 1 72 ? 3.027 8.394 -12.437 1.00 74.00 72 GLY A CA 1
ATOM 539 C C . GLY A 1 72 ? 1.523 8.340 -12.289 1.00 74.00 72 GLY A C 1
ATOM 540 O O . GLY A 1 72 ? 0.844 9.299 -11.918 1.00 74.00 72 GLY A O 1
ATOM 541 N N . ARG A 1 73 ? 1.006 7.154 -12.569 1.00 75.75 73 ARG A N 1
ATOM 542 C CA . ARG A 1 73 ? -0.393 6.824 -12.377 1.00 75.75 73 ARG A 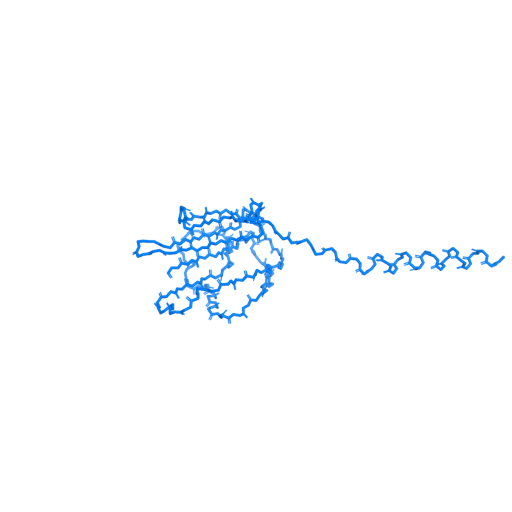CA 1
ATOM 543 C C . ARG A 1 73 ? -0.470 5.619 -11.461 1.00 75.75 73 ARG A C 1
ATOM 545 O O . ARG A 1 73 ? 0.139 4.591 -11.751 1.00 75.75 73 ARG A O 1
ATOM 552 N N . PHE A 1 74 ? -1.213 5.769 -10.372 1.00 76.88 74 PHE A N 1
ATOM 553 C CA . PHE A 1 74 ? -1.464 4.694 -9.427 1.00 76.88 74 PHE A CA 1
ATOM 554 C C . PHE A 1 74 ? -2.917 4.266 -9.528 1.00 76.88 74 PHE A C 1
ATOM 556 O O . PHE A 1 74 ? -3.830 4.996 -9.134 1.00 76.88 74 PHE A O 1
ATOM 563 N N . ASP A 1 75 ? -3.096 3.060 -10.051 1.00 80.56 75 ASP A N 1
ATOM 564 C CA . ASP A 1 75 ? -4.383 2.393 -10.127 1.00 80.56 75 ASP A CA 1
ATOM 565 C C . ASP A 1 75 ? -4.416 1.320 -9.041 1.00 80.56 75 ASP A C 1
ATOM 567 O O . ASP A 1 75 ? -3.562 0.432 -8.997 1.00 80.56 75 ASP A O 1
ATOM 571 N N . MET A 1 76 ? -5.388 1.418 -8.136 1.00 78.25 76 MET A N 1
ATOM 572 C CA . MET A 1 76 ? -5.555 0.468 -7.042 1.00 78.25 76 MET A CA 1
ATOM 573 C C . MET A 1 76 ? -7.015 0.058 -6.939 1.00 78.25 76 MET A C 1
ATOM 575 O O . MET A 1 76 ? -7.914 0.897 -6.881 1.00 78.25 76 MET A O 1
ATOM 579 N N . GLN A 1 77 ? -7.250 -1.251 -6.885 1.00 82.69 77 GLN A N 1
ATOM 580 C CA . GLN A 1 77 ? -8.575 -1.786 -6.624 1.00 82.69 77 GLN A CA 1
ATOM 581 C C . GLN A 1 77 ? -8.768 -1.946 -5.116 1.00 82.69 77 GLN A C 1
ATOM 583 O O . GLN A 1 77 ? -8.153 -2.808 -4.490 1.00 82.69 77 GLN A O 1
ATOM 588 N N . ILE A 1 78 ? -9.637 -1.119 -4.535 1.00 83.25 78 ILE A N 1
ATOM 589 C 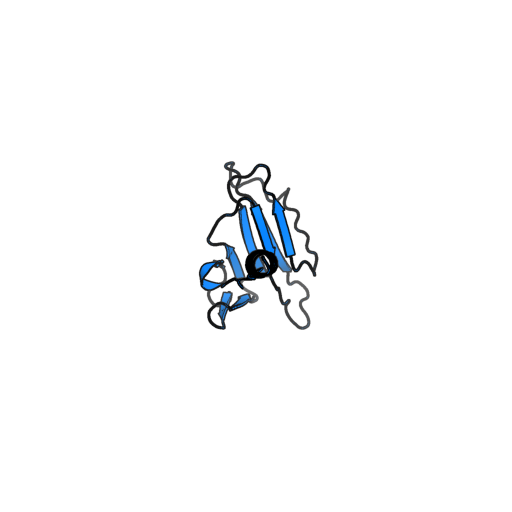CA . ILE A 1 78 ? -9.935 -1.145 -3.100 1.00 83.25 78 ILE A CA 1
ATOM 590 C C . ILE A 1 78 ? -11.309 -1.772 -2.888 1.00 83.25 78 ILE A C 1
ATOM 592 O O . ILE A 1 78 ? -12.316 -1.310 -3.428 1.00 83.25 78 ILE A O 1
ATOM 596 N N . ARG A 1 79 ? -11.359 -2.818 -2.061 1.00 81.44 79 ARG A N 1
ATOM 597 C CA . ARG A 1 79 ? -12.609 -3.406 -1.582 1.00 81.44 79 ARG A CA 1
ATOM 598 C C . ARG A 1 79 ? -12.873 -2.930 -0.159 1.00 81.44 79 ARG A C 1
ATOM 600 O O . ARG A 1 79 ? -12.080 -3.197 0.737 1.00 81.44 79 ARG A O 1
ATOM 607 N N . LEU A 1 80 ? -13.995 -2.240 0.032 1.00 80.25 80 LEU A N 1
ATOM 608 C CA . LEU A 1 80 ? -14.422 -1.770 1.349 1.00 80.25 80 LEU A CA 1
ATOM 609 C C . LEU A 1 80 ? -14.956 -2.916 2.217 1.00 80.25 80 LEU A C 1
ATOM 611 O O . LEU A 1 80 ? -15.327 -3.983 1.715 1.00 80.25 80 LEU A O 1
ATOM 615 N N . VAL A 1 81 ? -15.003 -2.662 3.527 1.00 80.56 81 VAL A N 1
ATOM 616 C CA . VAL A 1 81 ? -15.540 -3.595 4.522 1.00 80.56 81 VAL A CA 1
ATOM 617 C C . VAL A 1 81 ? -17.001 -3.930 4.176 1.00 80.56 81 VAL A C 1
ATOM 619 O O . VAL A 1 81 ? -17.800 -3.022 3.94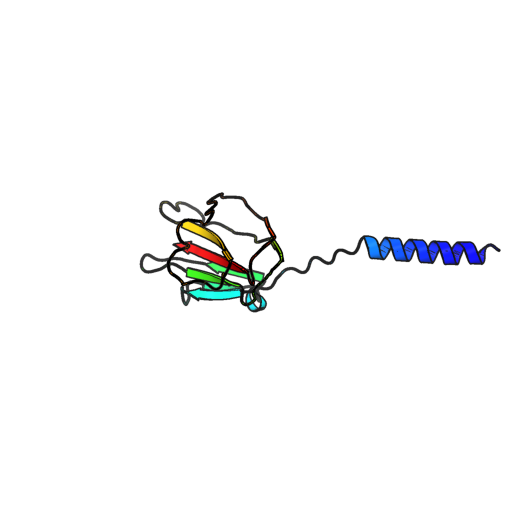6 1.00 80.56 81 VAL A O 1
ATOM 622 N N . PRO A 1 82 ? -17.370 -5.221 4.089 1.00 78.81 82 PRO A N 1
ATOM 623 C CA . PRO A 1 82 ? -18.743 -5.613 3.803 1.00 78.81 82 PRO A CA 1
ATOM 624 C C . PRO A 1 82 ? -19.642 -5.453 5.039 1.00 78.81 82 PRO A C 1
ATOM 626 O O . PRO A 1 82 ? -19.226 -5.730 6.162 1.00 78.81 82 PRO A O 1
ATOM 629 N N . GLY A 1 83 ? -20.912 -5.098 4.828 1.00 83.31 83 GLY A N 1
ATOM 630 C CA . GLY A 1 83 ? -21.919 -5.022 5.892 1.00 83.31 83 GLY A CA 1
ATOM 631 C C . GLY A 1 83 ? -21.988 -3.656 6.583 1.00 83.31 83 GLY A C 1
ATOM 632 O O . GLY A 1 83 ? -21.837 -2.622 5.939 1.00 83.31 83 GLY A O 1
ATOM 633 N N . ASN A 1 84 ? -22.288 -3.647 7.887 1.00 79.06 84 ASN A N 1
ATOM 634 C CA . ASN A 1 84 ? -22.352 -2.414 8.671 1.00 79.06 84 ASN A CA 1
ATOM 635 C C . ASN A 1 84 ? -20.937 -1.965 9.062 1.00 79.06 84 ASN A C 1
ATOM 637 O O . ASN A 1 84 ? -20.298 -2.593 9.903 1.00 79.06 84 ASN A O 1
ATOM 641 N N . SER A 1 85 ? -20.476 -0.871 8.463 1.00 76.00 85 SER A N 1
ATOM 642 C CA . SER A 1 85 ? -19.162 -0.263 8.717 1.00 76.00 85 SER A CA 1
ATOM 643 C C . SER A 1 85 ? -19.285 1.138 9.321 1.00 76.00 85 SER A C 1
ATOM 645 O O . SER A 1 85 ? -18.467 2.017 9.051 1.00 76.00 85 SER A O 1
ATOM 647 N N . ALA A 1 86 ? -20.343 1.378 10.103 1.00 77.56 86 ALA A N 1
ATOM 648 C CA . ALA A 1 86 ? -20.525 2.644 10.801 1.00 77.56 86 ALA A CA 1
ATOM 649 C C . ALA A 1 86 ? -19.305 2.948 11.689 1.00 77.56 86 ALA A C 1
ATOM 651 O O . ALA A 1 86 ? -18.962 2.169 12.575 1.00 77.56 86 ALA A O 1
ATOM 652 N N . GLY A 1 87 ? -18.665 4.093 11.441 1.00 80.50 87 GLY A N 1
ATOM 653 C CA . GLY A 1 87 ? -17.493 4.548 12.191 1.00 80.50 87 GLY A CA 1
ATOM 654 C C . GLY A 1 87 ? -16.140 4.068 11.659 1.00 80.50 87 GLY A C 1
ATOM 655 O O . GLY A 1 87 ? -15.132 4.456 12.233 1.00 80.50 87 GLY A O 1
ATOM 656 N N . THR A 1 88 ? -16.092 3.285 10.576 1.00 81.50 88 THR A N 1
ATOM 657 C CA . THR A 1 88 ? -14.832 2.868 9.938 1.00 81.50 88 THR A CA 1
ATOM 658 C C . THR A 1 88 ? -14.420 3.841 8.837 1.00 81.50 88 THR A C 1
ATOM 660 O O . THR A 1 88 ? -15.227 4.192 7.971 1.00 81.50 88 THR A O 1
ATOM 663 N N . VAL A 1 89 ? -13.147 4.227 8.816 1.00 83.56 89 VAL A N 1
ATOM 664 C CA . VAL A 1 89 ? -12.552 5.081 7.785 1.00 83.56 89 VAL A CA 1
ATOM 665 C C . VAL A 1 89 ? -11.457 4.308 7.061 1.00 83.56 89 VAL A C 1
ATOM 667 O O . VAL A 1 89 ? -10.439 3.937 7.634 1.00 83.56 89 VAL A O 1
ATOM 670 N N . THR A 1 90 ? -11.642 4.089 5.760 1.00 83.19 90 THR A N 1
ATOM 671 C CA . THR A 1 90 ? -10.567 3.637 4.865 1.00 83.19 90 THR A CA 1
ATOM 672 C C . THR A 1 90 ? -10.055 4.841 4.087 1.00 83.19 90 THR A C 1
ATOM 674 O O . THR A 1 90 ? -10.836 5.487 3.389 1.00 83.19 90 THR A O 1
ATOM 677 N N . ALA A 1 91 ? -8.766 5.150 4.207 1.00 83.06 91 ALA A N 1
ATOM 678 C CA . ALA A 1 91 ? -8.149 6.274 3.515 1.00 83.06 91 ALA A CA 1
ATOM 679 C C . ALA A 1 91 ? -7.103 5.782 2.519 1.00 83.06 91 ALA A C 1
ATOM 681 O O . ALA A 1 91 ? -6.249 4.969 2.864 1.00 83.06 91 ALA A O 1
ATOM 682 N N . TYR A 1 92 ? -7.158 6.327 1.309 1.00 81.88 92 TYR A N 1
ATOM 683 C CA . TYR A 1 92 ? -6.116 6.225 0.295 1.00 81.88 92 TYR A CA 1
ATOM 684 C C . TYR A 1 92 ? -5.508 7.610 0.114 1.00 81.88 92 TYR A C 1
ATOM 686 O O . TYR A 1 92 ? -6.242 8.584 -0.059 1.00 81.88 92 TYR A O 1
ATOM 694 N N . TYR A 1 93 ? -4.186 7.710 0.206 1.00 77.75 93 TYR A N 1
ATOM 695 C CA . TYR A 1 93 ? -3.511 8.998 0.240 1.00 77.75 93 TYR A CA 1
ATOM 696 C C . TYR A 1 93 ? -2.187 8.981 -0.526 1.00 77.75 93 TYR A C 1
ATOM 698 O O . TYR A 1 93 ? -1.514 7.957 -0.662 1.00 77.75 93 TYR A O 1
ATOM 706 N N . ILE A 1 94 ? -1.798 10.167 -0.988 1.00 79.81 94 ILE A N 1
ATOM 707 C CA . ILE A 1 94 ? -0.546 10.430 -1.695 1.00 79.81 94 ILE A CA 1
ATOM 708 C C . ILE A 1 94 ? 0.244 11.423 -0.854 1.00 79.81 94 ILE A C 1
ATOM 710 O O . ILE A 1 94 ? -0.120 12.593 -0.799 1.00 79.81 94 ILE A O 1
ATOM 714 N N . LEU A 1 95 ? 1.296 10.956 -0.183 1.00 75.25 95 LEU A N 1
ATOM 715 C CA . LEU A 1 95 ? 2.171 11.801 0.617 1.00 75.25 95 LEU A CA 1
ATOM 716 C C . LEU A 1 95 ? 3.318 12.351 -0.210 1.00 75.25 95 LEU A C 1
ATOM 718 O O . LEU A 1 95 ? 4.106 11.602 -0.779 1.00 75.25 95 LEU A O 1
ATOM 722 N N . THR A 1 96 ? 3.491 13.659 -0.163 1.00 70.25 96 THR A N 1
ATOM 723 C CA . THR A 1 96 ? 4.574 14.341 -0.861 1.00 70.25 96 THR A CA 1
ATOM 724 C C . THR A 1 96 ? 5.589 14.834 0.166 1.00 70.25 96 THR A C 1
ATOM 726 O O . THR A 1 96 ? 5.277 15.703 0.981 1.00 70.25 96 THR A O 1
ATOM 729 N N . CYS A 1 97 ? 6.798 14.266 0.172 1.00 61.53 97 CYS A N 1
ATOM 730 C CA . CYS A 1 97 ? 7.831 14.641 1.135 1.00 61.53 97 CYS A CA 1
ATOM 731 C C . CYS A 1 97 ? 8.604 15.867 0.648 1.00 61.53 97 CYS A C 1
ATOM 733 O O . CYS A 1 97 ? 9.598 15.758 -0.059 1.00 61.53 97 CYS A O 1
ATOM 735 N N . TYR A 1 98 ? 8.202 17.053 1.091 1.00 54.06 98 TYR A N 1
ATOM 736 C CA . TYR A 1 98 ? 9.063 18.223 0.978 1.00 54.06 98 TYR A CA 1
ATOM 737 C C . TYR A 1 98 ? 10.069 18.243 2.135 1.00 54.06 98 TYR A C 1
ATOM 739 O O . TYR A 1 98 ? 9.740 17.879 3.261 1.00 54.06 98 TYR A O 1
ATOM 747 N N . ASN A 1 99 ? 11.305 18.674 1.875 1.00 45.81 99 ASN A N 1
ATOM 748 C CA . ASN A 1 99 ? 12.400 18.718 2.855 1.00 45.81 99 ASN A CA 1
ATOM 749 C C . ASN A 1 99 ? 12.225 19.862 3.889 1.00 45.81 99 ASN A C 1
ATOM 751 O O . ASN A 1 99 ? 13.139 20.644 4.141 1.00 45.81 99 ASN A O 1
ATOM 755 N N . TYR A 1 100 ? 11.030 19.989 4.472 1.00 41.19 100 TYR A N 1
ATOM 756 C CA . TYR A 1 100 ? 10.730 20.858 5.602 1.00 41.19 100 TYR A CA 1
ATOM 757 C C . TYR A 1 100 ? 9.929 20.089 6.664 1.00 41.19 100 TYR A C 1
ATOM 759 O O . TYR A 1 100 ? 8.935 19.436 6.375 1.00 41.19 100 TYR A O 1
ATOM 767 N N . LYS A 1 101 ? 10.447 20.151 7.897 1.00 34.81 101 LYS A N 1
ATOM 768 C CA . LYS A 1 101 ? 9.854 19.812 9.205 1.00 34.81 101 LYS A CA 1
ATOM 769 C C . LYS A 1 101 ? 8.487 19.096 9.203 1.00 34.81 101 LYS A C 1
ATOM 771 O O . LYS A 1 101 ? 7.469 19.656 8.816 1.00 34.81 101 LYS A O 1
ATOM 776 N N . PHE A 1 102 ? 8.487 17.915 9.825 1.00 42.53 102 PHE A N 1
ATOM 777 C CA . PHE A 1 102 ? 7.403 16.949 10.085 1.00 42.53 102 PHE A CA 1
ATOM 778 C C . PHE A 1 102 ? 6.143 17.480 10.825 1.00 42.53 102 PHE A C 1
ATOM 780 O O . PHE A 1 102 ? 5.332 16.700 11.310 1.00 42.53 102 PHE A O 1
ATOM 787 N N . THR A 1 103 ? 5.937 18.792 10.940 1.00 34.59 103 THR A N 1
ATOM 788 C CA . THR A 1 103 ? 4.892 19.385 11.791 1.00 34.59 103 THR A CA 1
ATOM 789 C C . THR A 1 103 ? 4.245 20.595 11.124 1.00 34.59 103 THR A C 1
ATOM 791 O O . THR A 1 103 ? 4.300 21.700 11.645 1.00 34.59 103 THR A O 1
ATOM 794 N N . GLN A 1 104 ? 3.638 20.409 9.949 1.00 33.62 104 GLN A N 1
ATOM 795 C CA . GLN A 1 104 ? 2.633 21.364 9.441 1.00 33.62 104 GLN A CA 1
ATOM 796 C C . GLN A 1 104 ? 1.701 20.825 8.343 1.00 33.62 104 GLN A C 1
ATOM 798 O O . GLN A 1 104 ? 0.739 21.493 7.985 1.00 33.62 104 GLN A O 1
ATOM 803 N N . LEU A 1 105 ? 1.899 19.601 7.849 1.00 36.22 105 LEU A N 1
ATOM 804 C CA . LEU A 1 105 ? 1.113 19.055 6.738 1.00 36.22 105 LEU A CA 1
ATOM 805 C C . LEU A 1 105 ? 0.008 18.095 7.201 1.00 36.22 105 LEU A C 1
ATOM 807 O O . LEU A 1 105 ? -0.103 16.986 6.697 1.00 36.22 105 LEU A O 1
ATOM 811 N N . ILE A 1 106 ? -0.813 18.513 8.167 1.00 36.53 106 ILE A N 1
ATOM 812 C CA . ILE A 1 106 ? -2.171 17.950 8.328 1.00 36.53 106 ILE A CA 1
ATOM 813 C C . ILE A 1 106 ? -3.213 18.912 7.717 1.00 36.53 106 ILE A C 1
ATOM 815 O O . ILE A 1 106 ? -4.350 18.519 7.494 1.00 36.53 106 ILE A O 1
ATOM 819 N N . SER A 1 107 ? -2.829 20.152 7.368 1.00 30.88 107 SER A N 1
ATOM 820 C CA . SER A 1 107 ? -3.771 21.184 6.902 1.00 30.88 107 SER A CA 1
ATOM 821 C C . SER A 1 107 ? -3.987 21.249 5.383 1.00 30.88 107 SER A C 1
ATOM 823 O O . SER A 1 107 ? -5.029 21.743 4.970 1.00 30.88 107 SER A O 1
ATOM 825 N N . ASP A 1 108 ? -3.061 20.742 4.562 1.00 36.34 108 ASP A N 1
ATOM 826 C CA . ASP A 1 108 ? -3.145 20.877 3.091 1.00 36.34 108 ASP A CA 1
ATOM 827 C C . ASP A 1 108 ? -3.383 19.543 2.366 1.00 36.34 108 ASP A C 1
ATOM 829 O O . ASP A 1 108 ? -3.336 19.469 1.136 1.00 36.34 108 ASP A O 1
ATOM 833 N N . TYR A 1 109 ? -3.656 18.464 3.108 1.00 45.69 109 TYR A N 1
ATOM 834 C CA . TYR A 1 109 ? -4.053 17.210 2.483 1.00 45.69 109 TYR A CA 1
ATOM 835 C C . TYR A 1 109 ? -5.492 17.321 2.000 1.00 45.69 109 TYR A C 1
ATOM 837 O O . TYR A 1 109 ? -6.438 17.296 2.787 1.00 45.69 109 TYR A O 1
ATOM 845 N N . TYR A 1 110 ? -5.645 17.372 0.679 1.00 40.25 110 TYR A N 1
ATOM 846 C CA . TYR A 1 110 ? -6.848 16.908 0.004 1.00 40.25 110 TYR A CA 1
ATOM 847 C C . TYR A 1 110 ? -7.064 15.431 0.377 1.00 40.25 110 TYR A C 1
ATOM 849 O O . TYR A 1 110 ? -6.633 14.508 -0.311 1.00 40.25 110 TYR A O 1
ATOM 857 N N . ILE A 1 111 ? -7.702 15.201 1.522 1.00 41.94 111 ILE A N 1
ATOM 858 C CA . ILE A 1 111 ? -8.348 13.941 1.863 1.00 41.94 111 ILE A CA 1
ATOM 859 C C . ILE A 1 111 ? -9.656 13.949 1.066 1.00 41.94 111 ILE A C 1
ATOM 861 O O . ILE A 1 111 ? -10.710 14.337 1.567 1.00 41.94 111 ILE A O 1
ATOM 865 N N . GLU A 1 112 ? -9.604 13.581 -0.216 1.00 41.09 112 GLU A N 1
ATOM 866 C CA . GLU A 1 112 ? -10.836 13.178 -0.891 1.00 41.09 112 GLU A CA 1
ATOM 867 C C . GLU A 1 112 ? -11.238 11.813 -0.321 1.00 41.09 112 GLU A C 1
ATOM 869 O O . GLU A 1 112 ? -10.852 10.761 -0.826 1.00 41.09 112 GLU A O 1
ATOM 874 N N . ILE A 1 113 ? -12.061 11.815 0.734 1.00 39.16 113 ILE A N 1
ATOM 875 C CA . ILE A 1 113 ? -12.940 10.676 1.033 1.00 39.16 113 ILE A CA 1
ATOM 876 C C . ILE A 1 113 ? -14.002 10.670 -0.070 1.00 39.16 113 ILE A C 1
ATOM 878 O O . ILE A 1 113 ? -15.145 11.078 0.124 1.00 39.16 113 ILE A O 1
ATOM 882 N N . ARG A 1 114 ? -13.615 10.251 -1.274 1.00 36.22 114 ARG A N 1
ATOM 883 C CA . ARG A 1 114 ? -14.562 9.777 -2.274 1.00 36.22 114 ARG A CA 1
ATOM 884 C C . ARG A 1 114 ? -14.403 8.275 -2.355 1.00 36.22 114 ARG A C 1
ATOM 886 O O . ARG A 1 114 ? -13.433 7.758 -2.900 1.00 36.22 114 ARG A O 1
ATOM 893 N N . GLN A 1 115 ? -15.392 7.562 -1.821 1.00 38.22 115 GLN A N 1
ATOM 894 C CA . GLN A 1 115 ? -15.673 6.222 -2.316 1.00 38.22 115 GLN A CA 1
ATOM 895 C C . GLN A 1 115 ? -15.782 6.337 -3.846 1.00 38.22 115 GLN A C 1
ATOM 897 O O . GLN A 1 115 ? -16.550 7.170 -4.320 1.00 38.22 115 GLN A O 1
ATOM 902 N N . PHE A 1 116 ? -15.010 5.531 -4.580 1.00 44.16 116 PHE A N 1
ATOM 903 C CA . PHE A 1 116 ? -14.891 5.489 -6.051 1.00 44.16 116 PHE A CA 1
ATOM 904 C C . PHE A 1 116 ? -13.837 6.381 -6.731 1.00 44.16 116 PHE A C 1
ATOM 906 O O . PHE A 1 116 ? -14.142 7.066 -7.705 1.00 44.16 116 PHE A O 1
ATOM 913 N N . MET A 1 117 ? -12.560 6.257 -6.360 1.00 40.78 117 MET A N 1
ATOM 914 C CA . MET A 1 117 ? -11.476 6.500 -7.325 1.00 40.78 117 MET A CA 1
ATOM 915 C C . MET A 1 117 ? -10.641 5.225 -7.499 1.00 40.78 117 MET A C 1
ATOM 917 O O . MET A 1 117 ? -9.910 4.830 -6.601 1.00 40.78 117 MET A O 1
ATOM 921 N N . ASN A 1 118 ? -10.769 4.570 -8.660 1.00 51.25 118 ASN A N 1
ATOM 922 C CA . ASN A 1 118 ? -9.966 3.392 -9.046 1.00 51.25 118 ASN A CA 1
ATOM 923 C C . ASN A 1 118 ? -8.596 3.774 -9.643 1.00 51.25 118 ASN A C 1
ATOM 925 O O . ASN A 1 118 ? -7.819 2.902 -10.021 1.00 51.25 118 ASN A O 1
ATOM 929 N N . GLN A 1 119 ? -8.337 5.073 -9.791 1.00 54.03 119 GLN A N 1
ATOM 930 C CA . GLN A 1 119 ? -7.167 5.623 -10.462 1.00 54.03 119 GLN A CA 1
ATOM 931 C C . GLN A 1 119 ? -6.897 7.028 -9.930 1.00 54.03 119 GLN A C 1
ATOM 933 O O . GLN A 1 119 ? -7.810 7.858 -9.901 1.00 54.03 119 GLN A O 1
ATOM 938 N N . VAL A 1 120 ? -5.657 7.295 -9.525 1.00 55.41 120 VAL A N 1
ATOM 939 C CA . VAL A 1 120 ? -5.189 8.651 -9.228 1.00 55.41 120 VAL A CA 1
ATOM 940 C C . VAL A 1 120 ? -3.914 8.909 -10.024 1.00 55.41 120 VAL A C 1
ATOM 942 O O . VAL A 1 120 ? -2.887 8.252 -9.840 1.00 55.41 120 VAL A O 1
ATOM 945 N N . CYS A 1 121 ? -4.005 9.871 -10.941 1.00 47.78 121 CYS A N 1
ATOM 946 C CA . CYS A 1 121 ? -2.856 10.442 -11.631 1.00 47.78 121 CYS A CA 1
ATOM 947 C C . CYS A 1 121 ? -2.310 11.583 -10.778 1.00 47.78 121 CYS A C 1
ATOM 949 O O . CYS A 1 121 ? -3.081 12.420 -10.306 1.00 47.78 121 CYS A O 1
ATOM 951 N N . PHE A 1 122 ? -0.998 11.629 -10.592 1.00 59.62 122 PHE A N 1
ATOM 952 C CA . PHE A 1 122 ? -0.348 12.718 -9.878 1.00 59.62 122 PHE A CA 1
ATOM 953 C C . PHE A 1 122 ? 0.870 13.175 -10.679 1.00 59.62 122 PHE A C 1
ATOM 955 O O . PHE A 1 122 ? 1.691 12.369 -11.118 1.00 59.62 122 PHE A O 1
ATOM 962 N N . ASP A 1 123 ? 0.989 14.489 -10.819 1.00 50.38 123 ASP A N 1
ATOM 963 C CA . ASP A 1 123 ? 2.186 15.147 -11.318 1.00 50.38 123 ASP A CA 1
ATOM 964 C C . ASP A 1 123 ? 2.731 15.991 -10.170 1.00 50.38 123 ASP A C 1
ATOM 966 O O . ASP A 1 123 ? 2.185 17.047 -9.835 1.00 50.38 123 ASP A O 1
ATOM 970 N N . ALA A 1 124 ? 3.789 15.515 -9.509 1.00 53.94 124 ALA A N 1
ATOM 971 C CA . ALA A 1 124 ? 4.412 16.262 -8.425 1.00 53.94 124 ALA A CA 1
ATOM 972 C C . ALA A 1 124 ? 5.312 17.360 -9.018 1.00 53.94 124 ALA A C 1
ATOM 974 O O . ALA A 1 124 ? 6.536 17.270 -8.987 1.00 53.94 124 ALA A O 1
ATOM 975 N N . LEU A 1 125 ? 4.695 18.412 -9.570 1.00 48.22 125 LEU A N 1
ATOM 976 C CA . LEU A 1 125 ? 5.360 19.490 -10.321 1.00 48.22 125 LEU A CA 1
ATOM 977 C C . LEU A 1 125 ? 6.432 20.267 -9.536 1.00 48.22 125 LEU A C 1
ATOM 979 O O . LEU A 1 125 ? 7.147 21.071 -10.126 1.00 48.22 125 LEU A O 1
ATOM 983 N N . ASN A 1 126 ? 6.572 20.050 -8.226 1.00 49.75 126 ASN A N 1
ATOM 984 C CA . ASN A 1 126 ? 7.586 20.738 -7.430 1.00 49.75 126 ASN A CA 1
ATOM 985 C C . ASN A 1 126 ? 8.159 19.922 -6.262 1.00 49.75 126 ASN A C 1
ATOM 987 O O . ASN A 1 126 ? 8.886 20.471 -5.434 1.00 49.75 126 ASN A O 1
ATOM 991 N N . SER A 1 127 ? 7.845 18.625 -6.169 1.00 51.00 127 SER A N 1
ATOM 992 C CA . SER A 1 127 ? 8.316 17.791 -5.064 1.00 51.00 127 SER A CA 1
ATOM 993 C C . SER A 1 127 ? 9.400 16.829 -5.494 1.00 51.00 127 SER A C 1
ATOM 995 O O . SER A 1 127 ? 9.257 16.101 -6.475 1.00 51.00 127 SER A O 1
ATOM 997 N N . LYS A 1 128 ? 10.454 16.750 -4.684 1.00 62.09 128 LYS A N 1
ATOM 998 C CA . LYS A 1 128 ? 11.316 15.579 -4.691 1.00 62.09 128 LYS A CA 1
ATOM 999 C C . LYS A 1 128 ? 10.649 14.539 -3.801 1.00 62.09 128 LYS A C 1
ATOM 1001 O O . LYS A 1 128 ? 10.734 14.648 -2.588 1.00 62.09 128 LYS A O 1
ATOM 1006 N N . ASN A 1 129 ? 10.047 13.546 -4.452 1.00 70.31 129 ASN A N 1
ATOM 1007 C CA . ASN A 1 129 ? 9.654 12.247 -3.910 1.00 70.31 129 ASN A CA 1
ATOM 1008 C C . ASN A 1 129 ? 8.267 12.173 -3.240 1.00 70.31 129 ASN A C 1
ATOM 1010 O O . ASN A 1 129 ? 7.982 12.797 -2.216 1.00 70.31 129 ASN A O 1
ATOM 1014 N N . THR A 1 130 ? 7.405 11.346 -3.836 1.00 75.19 130 THR A N 1
ATOM 1015 C CA . THR A 1 130 ? 6.025 11.080 -3.410 1.00 75.19 130 THR A CA 1
ATOM 1016 C C . THR A 1 130 ? 5.871 9.612 -3.017 1.00 75.19 130 THR A C 1
ATOM 1018 O O . THR A 1 130 ? 6.319 8.728 -3.748 1.00 75.19 130 THR A O 1
ATOM 1021 N N . LYS A 1 131 ? 5.225 9.339 -1.883 1.00 84.31 131 LYS A N 1
ATOM 1022 C CA . LYS A 1 131 ? 4.819 8.001 -1.434 1.00 84.31 131 LYS A CA 1
ATOM 1023 C C . LYS A 1 131 ? 3.311 7.861 -1.470 1.00 84.31 131 LYS A C 1
ATOM 1025 O O . LYS A 1 131 ? 2.587 8.828 -1.279 1.00 84.31 131 LYS A O 1
ATOM 1030 N N . ILE A 1 132 ? 2.836 6.643 -1.662 1.00 84.88 132 ILE A N 1
ATOM 1031 C CA . ILE A 1 132 ? 1.409 6.340 -1.708 1.00 84.88 132 ILE A CA 1
ATOM 1032 C C . ILE A 1 132 ? 1.110 5.369 -0.577 1.00 84.88 132 ILE A C 1
ATOM 1034 O O . ILE A 1 132 ? 1.927 4.497 -0.283 1.00 84.88 132 ILE A O 1
ATOM 1038 N N . GLY A 1 133 ? -0.030 5.528 0.086 1.00 86.62 133 GLY A N 1
ATOM 1039 C CA . GLY A 1 133 ? -0.406 4.667 1.196 1.00 86.62 133 GLY A CA 1
ATOM 1040 C C . GLY A 1 133 ? -1.905 4.487 1.341 1.00 86.62 133 GLY A C 1
ATOM 1041 O O . GLY A 1 133 ? -2.711 5.246 0.802 1.00 86.62 133 GLY A O 1
ATOM 1042 N N . VAL A 1 134 ? -2.258 3.436 2.073 1.00 86.69 134 VAL A N 1
ATOM 1043 C CA . VAL A 1 134 ? -3.633 3.111 2.453 1.00 86.69 134 VAL A CA 1
ATOM 1044 C C . VAL A 1 134 ? -3.642 2.769 3.932 1.00 86.69 134 VAL A C 1
ATOM 1046 O O . VAL A 1 134 ? -2.788 2.004 4.379 1.00 86.69 134 VAL A O 1
ATOM 1049 N N . TRP A 1 135 ? -4.621 3.263 4.684 1.00 86.56 135 TRP A N 1
ATOM 1050 C CA . TRP A 1 135 ? -4.892 2.766 6.032 1.00 86.56 135 TRP A CA 1
ATOM 1051 C C . TRP A 1 135 ? -6.381 2.568 6.293 1.00 86.56 135 TRP A C 1
ATOM 1053 O O . TRP A 1 135 ? -7.235 3.156 5.625 1.00 86.56 135 TRP A O 1
ATOM 1063 N N . ILE A 1 136 ? -6.679 1.762 7.305 1.00 85.50 136 ILE A N 1
ATOM 1064 C CA . ILE A 1 136 ? -8.010 1.610 7.884 1.00 85.50 136 ILE A CA 1
ATOM 1065 C C . ILE A 1 136 ? -7.949 1.956 9.374 1.00 85.50 136 ILE A C 1
ATOM 1067 O O . ILE A 1 136 ? -7.099 1.413 10.086 1.00 85.50 136 ILE A O 1
ATOM 1071 N N . VAL A 1 137 ? -8.814 2.878 9.819 1.00 84.12 137 VAL A N 1
ATOM 1072 C CA . VAL A 1 137 ? -9.014 3.302 11.223 1.00 84.12 137 VAL A CA 1
ATOM 1073 C C . VAL A 1 137 ? -10.499 3.257 11.628 1.00 84.12 137 VAL A C 1
ATOM 1075 O O . VAL A 1 137 ? -11.355 3.290 10.714 1.00 84.12 137 VAL A O 1
#

Foldseek 3Di:
DVVVVVVVVVVVVVVVVVVPDDDDDQDFCVQFKDWPDDVVQWDADDRRNDIGWHDDPVDTTKMKTPFWDQWDKDFDDDDDDPDDPVPKDKFKAKDFDDPDDPPDPVPPGPRPPDPDDRMDGDHNVPTDTMMIMIMMD